Protein AF-A0A7Y3DZK0-F1 (afdb_monomer)

Foldseek 3Di:
DPPVVVVCVVCVPPPDDPDDPPVVVVVVVVVVVVVVVVLVVVCVDPDPSHVVNVCVVQPFDDQVRVVVVLVVVCVVVVDDPQWHWDDPDRRDIDIDHHDD

Nearest PDB structures (foldseek):
  7old-assembly1_LU  TM=5.738E-01  e=2.088E+00  Thermochaetoides thermophila DSM 1495
  6gz4-assembly1_AU  TM=5.114E-01  e=6.043E+00  Oryctolagus cuniculus

Structure (mmCIF, N/CA/C/O backbone):
data_AF-A0A7Y3DZK0-F1
#
_entry.id   AF-A0A7Y3DZK0-F1
#
loop_
_atom_site.group_PDB
_atom_site.id
_atom_site.type_symbol
_atom_site.label_atom_id
_atom_site.label_alt_id
_atom_site.label_comp_id
_atom_site.label_asym_id
_atom_site.label_entity_id
_atom_site.label_seq_id
_atom_site.pdbx_PDB_ins_code
_atom_site.Cartn_x
_atom_site.Cartn_y
_atom_site.Cartn_z
_atom_site.occupancy
_atom_site.B_iso_or_equiv
_atom_site.auth_seq_id
_atom_site.auth_comp_id
_atom_site.auth_asym_id
_atom_site.auth_atom_id
_atom_site.pdbx_PDB_model_num
ATOM 1 N N . GLU A 1 1 ? 29.448 0.261 5.069 1.00 52.53 1 GLU A N 1
ATOM 2 C CA . GLU A 1 1 ? 28.587 1.230 4.357 1.00 52.53 1 GLU A CA 1
ATOM 3 C C . GLU A 1 1 ? 27.110 1.041 4.719 1.00 52.53 1 GLU A C 1
ATOM 5 O O . GLU A 1 1 ? 26.427 0.205 4.128 1.00 52.53 1 GLU A O 1
ATOM 10 N N . ARG A 1 2 ? 26.605 1.751 5.741 1.00 69.12 2 ARG A N 1
ATOM 11 C CA . ARG A 1 2 ? 25.160 1.803 6.035 1.00 69.12 2 ARG A CA 1
ATOM 12 C C . ARG A 1 2 ? 24.517 2.748 5.018 1.00 69.12 2 ARG A C 1
ATOM 14 O O . ARG A 1 2 ? 25.113 3.746 4.636 1.00 69.12 2 ARG A O 1
ATOM 21 N N . ILE A 1 3 ? 23.280 2.468 4.603 1.00 74.44 3 ILE A N 1
ATOM 22 C CA . ILE A 1 3 ? 22.519 3.338 3.678 1.00 74.44 3 ILE A CA 1
ATOM 23 C C . ILE A 1 3 ? 22.465 4.795 4.175 1.00 74.44 3 ILE A C 1
ATOM 25 O O . ILE A 1 3 ? 22.458 5.715 3.364 1.00 74.44 3 ILE A O 1
ATOM 29 N N . LEU A 1 4 ? 22.468 4.990 5.496 1.00 70.62 4 LEU A N 1
ATOM 30 C CA . LEU A 1 4 ? 22.503 6.306 6.134 1.00 70.62 4 LEU A CA 1
ATOM 31 C C . LEU A 1 4 ? 23.817 7.052 5.865 1.00 70.62 4 LEU A C 1
ATOM 33 O O . LEU A 1 4 ? 23.763 8.212 5.489 1.00 70.62 4 LEU A O 1
ATOM 37 N N . ASP A 1 5 ? 24.964 6.372 5.919 1.00 78.12 5 ASP A N 1
ATOM 38 C CA . ASP A 1 5 ? 26.278 6.986 5.671 1.00 78.12 5 ASP A CA 1
ATOM 39 C C . ASP A 1 5 ? 26.386 7.496 4.220 1.00 78.12 5 ASP A C 1
ATOM 41 O O . ASP A 1 5 ? 26.924 8.568 3.952 1.00 78.12 5 ASP A O 1
ATOM 45 N N . VAL A 1 6 ? 25.812 6.749 3.268 1.00 74.12 6 VAL A N 1
ATOM 46 C CA . VAL A 1 6 ? 25.737 7.151 1.853 1.00 74.12 6 VAL A CA 1
ATOM 47 C C . VAL A 1 6 ? 24.801 8.345 1.665 1.00 74.12 6 VAL A C 1
ATOM 49 O O . VAL A 1 6 ? 25.076 9.209 0.835 1.00 74.12 6 VAL A O 1
ATOM 52 N N . LEU A 1 7 ? 23.695 8.402 2.410 1.00 66.75 7 LEU A N 1
ATOM 53 C CA . LEU A 1 7 ? 22.744 9.511 2.355 1.00 66.75 7 LEU A CA 1
ATOM 54 C C . LEU A 1 7 ? 23.338 10.782 2.962 1.00 66.75 7 LEU A C 1
ATOM 56 O O . LEU A 1 7 ? 23.241 11.820 2.321 1.00 66.75 7 LEU A O 1
ATOM 60 N N . ASP A 1 8 ? 24.010 10.693 4.107 1.00 73.31 8 ASP A N 1
ATOM 61 C CA . ASP A 1 8 ? 24.678 11.831 4.747 1.00 73.31 8 ASP A CA 1
ATOM 62 C C . ASP A 1 8 ? 25.833 12.358 3.881 1.00 73.31 8 ASP A C 1
ATOM 64 O O . ASP A 1 8 ? 25.982 13.566 3.705 1.00 73.31 8 ASP A O 1
ATOM 68 N N . ALA A 1 9 ? 26.596 11.464 3.239 1.00 75.56 9 ALA A N 1
ATOM 69 C CA . ALA A 1 9 ? 27.629 11.853 2.277 1.00 75.56 9 ALA A CA 1
ATOM 70 C C . ALA A 1 9 ? 27.049 12.477 0.992 1.00 75.56 9 ALA A C 1
ATOM 72 O O . ALA A 1 9 ? 27.672 13.349 0.386 1.00 75.56 9 ALA A O 1
ATOM 73 N N . SER A 1 10 ? 25.866 12.029 0.558 1.00 70.12 10 SER A N 1
ATOM 74 C CA . SER A 1 10 ? 25.197 12.541 -0.650 1.00 70.12 10 SER A CA 1
ATOM 75 C C . SER A 1 10 ? 24.399 13.824 -0.396 1.00 70.12 10 SER A C 1
ATOM 77 O O . SER A 1 10 ? 24.147 14.579 -1.336 1.00 70.12 10 SER A O 1
ATOM 79 N N . TYR A 1 11 ? 23.994 14.066 0.851 1.00 65.75 11 TYR A N 1
ATOM 80 C CA . TYR A 1 11 ? 23.153 15.181 1.283 1.00 65.75 11 TYR A CA 1
ATOM 81 C C . TYR A 1 11 ? 23.730 15.833 2.548 1.00 65.75 11 TYR A C 1
ATOM 83 O O . TYR A 1 11 ? 23.113 15.762 3.609 1.00 65.75 11 TYR A O 1
ATOM 91 N N . PRO A 1 12 ? 24.892 16.505 2.440 1.00 63.66 12 PRO A N 1
ATOM 92 C CA . PRO A 1 12 ? 25.574 17.112 3.588 1.00 63.66 12 PRO A CA 1
ATOM 93 C C . PRO A 1 12 ? 24.782 18.259 4.233 1.00 63.66 12 PRO A C 1
ATOM 95 O O . PRO A 1 12 ? 25.078 18.671 5.351 1.00 63.66 12 PRO A O 1
ATOM 98 N N . ASP A 1 13 ? 23.775 18.778 3.530 1.00 64.38 13 ASP A N 1
ATOM 99 C CA . ASP A 1 13 ? 22.990 19.938 3.925 1.00 64.38 13 ASP A CA 1
ATOM 100 C C . ASP A 1 13 ? 21.606 19.467 4.409 1.00 64.38 13 ASP A C 1
ATOM 102 O O . ASP A 1 13 ? 20.647 19.337 3.635 1.00 64.38 13 ASP A O 1
ATOM 106 N N . ALA A 1 14 ? 21.526 19.135 5.701 1.00 58.91 14 ALA A N 1
ATOM 107 C CA . ALA A 1 14 ? 20.354 18.575 6.372 1.00 58.91 14 ALA A CA 1
ATOM 108 C C . ALA A 1 14 ? 19.153 19.544 6.336 1.00 58.91 14 ALA A C 1
ATOM 110 O O . ALA A 1 14 ? 18.937 20.338 7.246 1.00 58.91 14 ALA A O 1
ATOM 111 N N . GLY A 1 15 ? 18.359 19.484 5.265 1.00 59.69 15 GLY A N 1
ATOM 112 C CA . GLY A 1 15 ? 17.143 20.294 5.117 1.00 59.69 15 GLY A CA 1
ATOM 113 C C . GLY A 1 15 ? 16.692 20.545 3.679 1.00 59.69 15 GLY A C 1
ATOM 114 O O . GLY A 1 15 ? 15.549 20.942 3.454 1.00 59.69 15 GLY A O 1
ATOM 115 N N . HIS A 1 16 ? 17.546 20.273 2.693 1.00 58.94 16 HIS A N 1
ATOM 116 C CA . HIS A 1 16 ? 17.315 20.641 1.298 1.00 58.94 16 HIS A CA 1
ATOM 117 C C . HIS A 1 16 ? 17.419 19.392 0.433 1.00 58.94 16 HIS A C 1
ATOM 119 O O . HIS A 1 16 ? 18.494 18.823 0.252 1.00 58.94 16 HIS A O 1
ATOM 125 N N . LEU A 1 17 ? 16.297 18.964 -0.145 1.00 60.38 17 LEU A N 1
ATOM 126 C CA . LEU A 1 17 ? 16.359 17.987 -1.224 1.00 60.38 17 LEU A CA 1
ATOM 127 C C . LEU A 1 17 ? 17.063 18.634 -2.428 1.00 60.38 17 LEU A C 1
ATOM 129 O O . LEU A 1 17 ? 16.805 19.805 -2.731 1.00 60.38 17 LEU A O 1
ATOM 133 N N . PRO A 1 18 ? 17.919 17.895 -3.152 1.00 65.50 18 PRO A N 1
ATOM 134 C CA . PRO A 1 18 ? 18.603 18.419 -4.323 1.00 65.50 18 PRO A CA 1
ATOM 135 C C . PRO A 1 18 ? 17.563 18.917 -5.329 1.00 65.50 18 PRO A C 1
ATOM 137 O O . PRO A 1 18 ? 16.644 18.192 -5.727 1.00 65.50 18 PRO A O 1
ATOM 140 N N . THR A 1 19 ? 17.700 20.169 -5.765 1.00 68.25 19 THR A N 1
ATOM 141 C CA . THR A 1 19 ? 16.787 20.725 -6.765 1.00 68.25 19 THR A CA 1
ATOM 142 C C . THR A 1 19 ? 17.063 20.051 -8.104 1.00 68.25 19 THR A C 1
ATOM 144 O O . THR A 1 19 ? 18.026 20.358 -8.801 1.00 68.25 19 THR A O 1
ATOM 147 N N . VAL A 1 20 ? 16.215 19.092 -8.477 1.00 71.19 20 VAL A N 1
ATOM 148 C CA . VAL A 1 20 ? 16.341 18.400 -9.762 1.00 71.19 20 VAL A CA 1
ATOM 149 C C . VAL A 1 20 ? 15.985 19.378 -10.892 1.00 71.19 20 VAL A C 1
ATOM 151 O O . VAL A 1 20 ? 14.899 19.966 -10.856 1.00 71.19 20 VAL A O 1
ATOM 154 N N . PRO A 1 21 ? 16.828 19.536 -11.932 1.00 77.94 21 PRO A N 1
ATOM 155 C CA . PRO A 1 21 ? 16.525 20.406 -13.063 1.00 77.94 21 PRO A CA 1
ATOM 156 C C . PRO A 1 21 ? 15.160 20.068 -13.687 1.00 77.94 21 PRO A C 1
ATOM 158 O O . PRO A 1 21 ? 14.849 18.882 -13.865 1.00 77.94 21 PRO A O 1
ATOM 161 N N . PRO A 1 22 ? 14.339 21.067 -14.066 1.00 77.19 22 PRO A N 1
ATOM 162 C CA . PRO A 1 22 ? 12.980 20.844 -14.568 1.00 77.19 22 PRO A CA 1
ATOM 163 C C . PRO A 1 22 ? 12.940 19.906 -15.782 1.00 77.19 22 PRO A C 1
ATOM 165 O O . PRO A 1 22 ? 12.085 19.026 -15.848 1.00 77.19 22 PRO A O 1
ATOM 168 N N . PHE A 1 23 ? 13.925 19.994 -16.678 1.00 82.06 23 PHE A N 1
ATOM 169 C CA . PHE A 1 23 ? 14.044 19.093 -17.827 1.00 82.06 23 PHE A CA 1
ATOM 170 C C . PHE A 1 23 ? 14.279 17.625 -17.433 1.00 82.06 23 PHE A C 1
ATOM 172 O O . PHE A 1 23 ? 13.671 16.719 -18.007 1.00 82.06 23 PHE A O 1
ATOM 179 N N . ARG A 1 24 ? 15.119 17.366 -16.419 1.00 77.31 24 ARG A N 1
ATOM 180 C CA . ARG A 1 24 ? 15.343 16.002 -15.907 1.00 77.31 24 ARG A CA 1
ATOM 181 C C . ARG A 1 24 ? 14.071 15.440 -15.270 1.00 77.31 24 ARG A C 1
ATOM 183 O O . ARG A 1 24 ? 13.737 14.286 -15.527 1.00 77.31 24 ARG A O 1
ATOM 190 N N . ARG A 1 25 ? 13.324 16.260 -14.518 1.00 77.88 25 ARG A N 1
ATOM 191 C CA . ARG A 1 25 ? 12.013 15.876 -13.956 1.00 77.88 25 ARG A CA 1
ATOM 192 C C . ARG A 1 25 ? 10.990 15.556 -15.041 1.00 77.88 25 ARG A C 1
ATOM 194 O O . ARG A 1 25 ? 10.296 14.545 -14.940 1.00 77.88 25 ARG A O 1
ATOM 201 N N . TRP A 1 26 ? 10.921 16.375 -16.088 1.00 81.62 26 TRP A N 1
ATOM 202 C CA . TRP A 1 26 ? 10.010 16.152 -17.208 1.00 81.62 26 TRP A CA 1
ATOM 203 C C . TRP A 1 26 ? 10.323 14.842 -17.942 1.00 81.62 26 TRP A C 1
ATOM 205 O O . TRP A 1 26 ? 9.432 14.009 -18.108 1.00 81.62 26 TRP A O 1
ATOM 215 N N . ARG A 1 27 ? 11.596 14.592 -18.282 1.00 85.69 27 ARG A N 1
ATOM 216 C CA . ARG A 1 27 ? 12.020 13.327 -18.909 1.00 85.69 27 ARG A CA 1
ATOM 217 C C . ARG A 1 27 ? 11.715 12.114 -18.035 1.00 85.69 27 ARG A C 1
ATOM 219 O O . ARG A 1 27 ? 11.188 11.126 -18.539 1.00 85.69 27 ARG A O 1
ATOM 226 N N . ALA A 1 28 ? 12.017 12.187 -16.739 1.00 82.88 28 ALA A N 1
ATOM 227 C CA . ALA A 1 28 ? 11.715 11.110 -15.798 1.00 82.88 28 ALA A CA 1
ATOM 228 C C . ALA A 1 28 ? 10.206 10.824 -15.734 1.00 82.88 28 ALA A C 1
ATOM 230 O O . ALA A 1 28 ? 9.789 9.670 -15.806 1.00 82.88 28 ALA A O 1
ATOM 231 N N . SER A 1 29 ? 9.386 11.876 -15.683 1.00 81.38 29 SER A N 1
ATOM 232 C CA . SER A 1 29 ? 7.923 11.762 -15.674 1.00 81.38 29 SER A CA 1
ATOM 233 C C . SER A 1 29 ? 7.390 11.146 -16.969 1.00 81.38 29 SER A C 1
ATOM 235 O O . SER A 1 29 ? 6.497 10.302 -16.934 1.00 81.38 29 SER A O 1
ATOM 237 N N . TRP A 1 30 ? 7.950 11.521 -18.121 1.00 87.94 30 TRP A N 1
ATOM 238 C CA . TRP A 1 30 ? 7.565 10.952 -19.412 1.00 87.94 30 TRP A CA 1
ATOM 239 C C . TRP A 1 30 ? 7.914 9.460 -19.509 1.00 87.94 30 TRP A C 1
ATOM 241 O O . TRP A 1 30 ? 7.047 8.646 -19.829 1.00 87.94 30 TRP A O 1
ATOM 251 N N . LEU A 1 31 ? 9.139 9.078 -19.132 1.00 90.19 31 LEU A N 1
ATOM 252 C CA . LEU A 1 31 ? 9.558 7.673 -19.080 1.00 90.19 31 LEU A CA 1
ATOM 253 C C . LEU A 1 31 ? 8.695 6.854 -18.112 1.00 90.19 31 LEU A C 1
ATOM 255 O O . LEU A 1 31 ? 8.328 5.720 -18.422 1.00 90.19 31 LEU A O 1
ATOM 259 N N . ALA A 1 32 ? 8.319 7.431 -16.968 1.00 85.50 32 ALA A N 1
ATOM 260 C CA . ALA A 1 32 ? 7.424 6.786 -16.013 1.00 85.50 32 ALA A CA 1
ATOM 261 C C . ALA A 1 32 ? 6.041 6.501 -16.623 1.00 85.50 32 ALA A C 1
ATOM 263 O O . ALA A 1 32 ? 5.502 5.412 -16.423 1.00 85.50 32 ALA A O 1
ATOM 264 N N . ARG A 1 33 ? 5.492 7.427 -17.421 1.00 86.12 33 ARG A N 1
ATOM 265 C CA . ARG A 1 33 ? 4.214 7.229 -18.131 1.00 86.12 33 ARG A CA 1
ATOM 266 C C . ARG A 1 33 ? 4.305 6.127 -19.184 1.00 86.12 33 ARG A C 1
ATOM 268 O O . ARG A 1 33 ? 3.412 5.287 -19.246 1.00 86.12 33 ARG A O 1
ATOM 275 N N . VAL A 1 34 ? 5.389 6.089 -19.964 1.00 89.62 34 VAL A N 1
ATOM 276 C CA . VAL A 1 34 ? 5.629 5.020 -20.954 1.00 89.62 34 VAL A CA 1
ATOM 277 C C . VAL A 1 34 ? 5.721 3.660 -20.262 1.00 89.62 34 VAL A C 1
ATOM 279 O O . VAL A 1 34 ? 5.030 2.719 -20.650 1.00 89.62 34 VAL A O 1
ATOM 282 N N . LYS A 1 35 ? 6.514 3.567 -19.187 1.00 88.75 35 LYS A N 1
ATOM 283 C CA . LYS A 1 35 ? 6.635 2.345 -18.384 1.00 88.75 35 LYS A CA 1
ATOM 284 C C . LYS A 1 35 ? 5.280 1.904 -17.827 1.00 88.75 35 LYS A C 1
ATOM 286 O O . LYS A 1 35 ? 4.956 0.725 -17.914 1.00 88.75 35 LYS A O 1
ATOM 291 N N . ALA A 1 36 ? 4.479 2.828 -17.296 1.00 85.00 36 ALA A N 1
ATOM 292 C CA . ALA A 1 36 ? 3.150 2.520 -16.774 1.00 85.00 36 ALA A CA 1
ATOM 293 C C . ALA A 1 36 ? 2.210 1.967 -17.860 1.00 85.00 36 ALA A C 1
ATOM 295 O O . ALA A 1 36 ? 1.530 0.969 -17.626 1.00 85.00 36 ALA A O 1
ATOM 296 N N . GLY A 1 37 ? 2.220 2.560 -19.059 1.00 85.38 37 GLY A N 1
ATOM 297 C CA . GLY A 1 37 ? 1.437 2.072 -20.197 1.00 85.38 37 GLY A CA 1
ATOM 298 C C . GLY A 1 37 ? 1.855 0.670 -20.649 1.00 85.38 37 GLY A C 1
ATOM 299 O O . GLY A 1 37 ? 1.002 -0.193 -20.855 1.00 85.38 37 GLY A O 1
ATOM 300 N N . LEU A 1 38 ? 3.164 0.407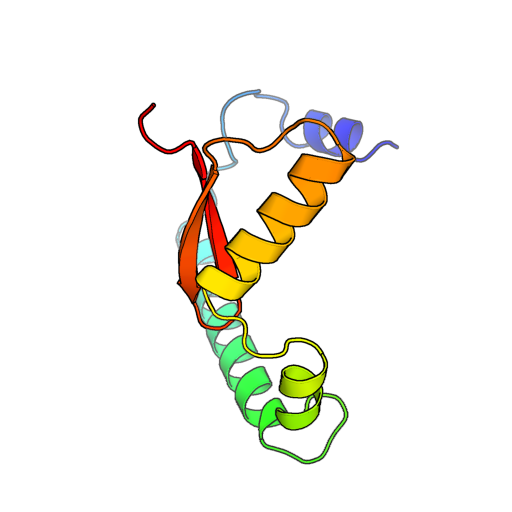 -20.728 1.00 85.94 38 LEU A N 1
ATOM 301 C CA . LEU A 1 38 ? 3.686 -0.930 -21.027 1.00 85.94 38 LEU A CA 1
ATOM 302 C C . LEU A 1 38 ? 3.263 -1.947 -19.965 1.00 85.94 38 LEU A C 1
ATOM 304 O O . LEU A 1 38 ? 2.798 -3.028 -20.315 1.00 85.94 38 LEU A O 1
ATOM 308 N N . THR A 1 39 ? 3.357 -1.599 -18.680 1.00 81.75 39 THR A N 1
ATOM 309 C CA . THR A 1 39 ? 2.889 -2.464 -17.589 1.00 81.75 39 THR A CA 1
ATOM 310 C C . THR A 1 39 ? 1.408 -2.798 -17.741 1.00 81.75 39 THR A C 1
ATOM 312 O O . THR A 1 39 ? 1.058 -3.971 -17.685 1.00 81.75 39 THR A O 1
ATOM 315 N N . GLN A 1 40 ? 0.544 -1.815 -18.016 1.00 81.06 40 GLN A N 1
ATOM 316 C CA . GLN A 1 40 ? -0.885 -2.068 -18.245 1.00 81.06 40 GLN A CA 1
ATOM 317 C C . GLN A 1 40 ? -1.132 -2.999 -19.439 1.00 81.06 40 GLN A C 1
ATOM 319 O O . GLN A 1 40 ? -1.992 -3.878 -19.371 1.00 81.06 40 GLN A O 1
ATOM 324 N N . LEU A 1 41 ? -0.368 -2.847 -20.525 1.00 81.19 41 LEU A N 1
ATOM 325 C CA . LEU A 1 41 ? -0.452 -3.747 -21.673 1.00 81.19 41 LEU A CA 1
ATOM 326 C C . LEU A 1 41 ? -0.019 -5.174 -21.305 1.00 81.19 41 LEU A C 1
ATOM 328 O O . LEU A 1 41 ? -0.700 -6.131 -21.673 1.00 81.19 41 LEU A O 1
ATOM 332 N N . TYR A 1 42 ? 1.075 -5.326 -20.552 1.00 78.69 42 TYR A N 1
ATOM 333 C CA . TYR A 1 42 ? 1.541 -6.628 -20.071 1.00 78.69 42 TYR A CA 1
ATOM 334 C C . TYR A 1 42 ? 0.551 -7.283 -19.104 1.00 78.69 42 TYR A C 1
ATOM 336 O O . TYR A 1 42 ? 0.384 -8.498 -19.157 1.00 78.69 42 TYR A O 1
ATOM 344 N N . MET A 1 43 ? -0.163 -6.503 -18.287 1.00 80.31 43 MET A N 1
ATOM 345 C CA . MET A 1 43 ? -1.204 -7.021 -17.393 1.00 80.31 43 MET A CA 1
ATOM 346 C C . MET A 1 43 ? -2.421 -7.584 -18.136 1.00 80.31 43 MET A C 1
ATOM 348 O O . MET A 1 43 ? -3.107 -8.460 -17.611 1.00 80.31 43 MET A O 1
ATOM 352 N N . ARG A 1 44 ? -2.680 -7.131 -19.369 1.00 79.38 44 ARG A N 1
ATOM 353 C CA . ARG A 1 44 ? -3.778 -7.631 -20.216 1.00 79.38 44 ARG A CA 1
ATOM 354 C C . ARG A 1 44 ? -3.416 -8.873 -21.030 1.00 79.38 44 ARG A C 1
ATOM 356 O O . ARG A 1 44 ? -4.311 -9.512 -21.576 1.00 79.38 44 ARG A O 1
ATOM 363 N N . ARG A 1 45 ? -2.129 -9.213 -21.144 1.00 78.38 45 ARG A N 1
ATOM 364 C CA . ARG A 1 45 ? -1.660 -10.391 -21.886 1.00 78.38 45 ARG A CA 1
ATOM 365 C C . ARG A 1 45 ? -1.475 -11.591 -20.947 1.00 78.38 45 ARG A C 1
ATOM 367 O O . ARG A 1 45 ? -1.140 -11.407 -19.776 1.00 78.38 45 ARG A O 1
ATOM 374 N N . PRO A 1 46 ? -1.662 -12.828 -21.436 1.00 72.12 46 PRO A N 1
ATOM 375 C CA . PRO A 1 46 ? -1.310 -14.015 -20.668 1.00 72.12 46 PRO A CA 1
ATOM 376 C C . PRO A 1 46 ? 0.201 -14.018 -20.383 1.00 72.12 46 PRO A C 1
ATOM 378 O O . PRO A 1 46 ? 1.018 -13.911 -21.294 1.00 72.12 46 PRO A O 1
ATOM 381 N N . GLY A 1 47 ? 0.566 -14.089 -19.103 1.00 72.44 47 GLY A N 1
ATOM 382 C CA . GLY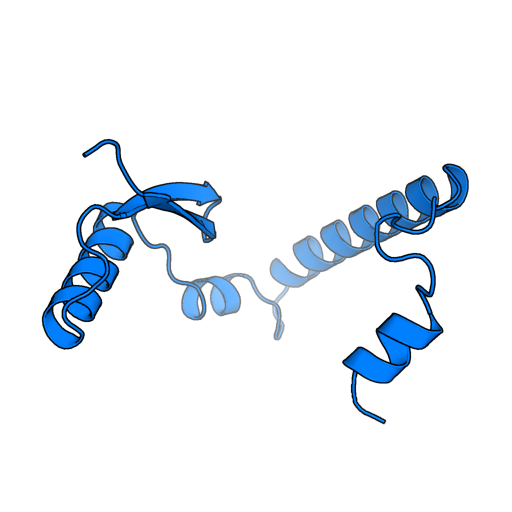 A 1 47 ? 1.949 -14.005 -18.635 1.00 72.44 47 GLY A CA 1
ATOM 383 C C . GLY A 1 47 ? 2.036 -13.805 -17.116 1.00 72.44 47 GLY A C 1
ATOM 384 O O . GLY A 1 47 ? 1.001 -13.702 -16.450 1.00 72.44 47 GLY A O 1
ATOM 385 N N . PRO A 1 48 ? 3.251 -13.735 -16.546 1.00 69.50 48 PRO A N 1
ATOM 386 C CA . PRO A 1 48 ? 3.455 -13.627 -15.097 1.00 69.50 48 PRO A CA 1
ATOM 387 C C . PRO A 1 48 ? 2.893 -12.329 -14.492 1.00 69.50 48 PRO A C 1
ATOM 389 O O . PRO A 1 48 ? 2.493 -12.321 -13.335 1.00 69.50 48 PRO A O 1
ATOM 392 N N . ASN A 1 49 ? 2.790 -11.2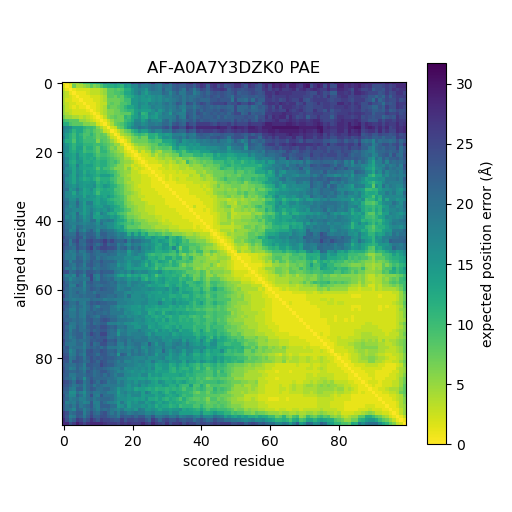58 -15.287 1.00 68.19 49 ASN A N 1
ATOM 393 C CA . ASN A 1 49 ? 2.228 -9.967 -14.871 1.00 68.19 49 ASN A CA 1
ATOM 394 C C . ASN A 1 49 ? 0.716 -9.834 -15.107 1.00 68.19 49 ASN A C 1
ATOM 396 O O . ASN A 1 49 ? 0.189 -8.735 -14.995 1.00 68.19 49 ASN A O 1
ATOM 400 N N . ARG A 1 50 ? -0.003 -10.906 -15.460 1.00 78.56 50 ARG A N 1
ATOM 401 C CA . ARG A 1 50 ? -1.442 -10.831 -15.772 1.00 78.56 50 ARG A CA 1
ATOM 402 C C . ARG A 1 50 ? -2.268 -10.224 -14.628 1.00 78.56 50 ARG A C 1
ATOM 404 O O . ARG A 1 50 ? -2.018 -10.515 -13.458 1.00 78.56 50 ARG A O 1
ATOM 411 N N . GLN A 1 51 ? -3.318 -9.476 -14.966 1.00 75.94 51 GLN A N 1
ATOM 412 C CA . GLN A 1 51 ? -4.214 -8.823 -14.002 1.00 75.94 51 GLN A CA 1
ATOM 413 C C . GLN A 1 51 ? -4.769 -9.806 -12.961 1.00 75.94 51 GLN A C 1
ATOM 415 O O . GLN A 1 51 ? -4.675 -9.550 -11.769 1.00 75.94 51 GLN A O 1
ATOM 420 N N . ALA A 1 52 ? -5.217 -10.989 -13.391 1.00 73.88 52 ALA A N 1
ATOM 421 C CA . ALA A 1 52 ? -5.750 -12.012 -12.488 1.00 73.88 52 ALA A CA 1
ATOM 422 C C . ALA A 1 52 ? -4.753 -12.455 -11.395 1.00 73.88 52 ALA A C 1
ATOM 424 O O . ALA A 1 52 ? -5.151 -12.816 -10.291 1.00 73.88 52 ALA A O 1
ATOM 425 N N . TYR A 1 53 ? -3.447 -12.430 -11.687 1.00 79.06 53 TYR A N 1
ATOM 426 C CA . TYR A 1 53 ? -2.417 -12.730 -10.691 1.00 79.06 53 TYR A CA 1
ATOM 427 C C . TYR A 1 53 ? -2.269 -11.587 -9.677 1.00 79.06 53 TYR A C 1
ATOM 429 O O . TYR A 1 53 ? -2.118 -11.838 -8.480 1.00 79.06 53 TYR A O 1
ATOM 437 N N . HIS A 1 54 ? -2.364 -10.339 -10.141 1.00 76.19 54 HIS A N 1
ATOM 438 C CA . HIS A 1 54 ? -2.385 -9.167 -9.269 1.00 76.19 54 HIS A CA 1
ATOM 439 C C . HIS A 1 54 ? -3.623 -9.145 -8.368 1.00 76.19 54 HIS A C 1
ATOM 441 O O . HIS A 1 54 ? -3.465 -8.951 -7.166 1.00 76.19 54 HIS A O 1
ATOM 447 N N . ASP A 1 55 ? -4.810 -9.430 -8.904 1.00 78.94 55 ASP A N 1
ATOM 448 C CA . ASP A 1 55 ? -6.069 -9.436 -8.146 1.00 78.94 55 ASP A CA 1
ATOM 449 C C . ASP A 1 55 ? -6.079 -10.516 -7.053 1.00 78.94 55 ASP A C 1
ATOM 451 O O . ASP A 1 55 ? -6.590 -10.300 -5.956 1.00 78.94 55 ASP A O 1
A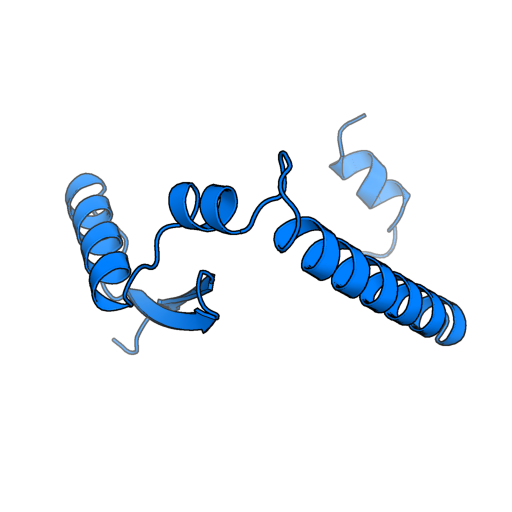TOM 455 N N . HIS A 1 56 ? -5.464 -11.674 -7.320 1.00 81.81 56 HIS A N 1
ATOM 456 C CA . HIS A 1 56 ? -5.276 -12.720 -6.315 1.00 81.81 56 HIS A CA 1
ATOM 457 C C . HIS A 1 56 ? -4.320 -12.284 -5.192 1.00 81.81 56 HIS A C 1
ATOM 459 O O . HIS A 1 5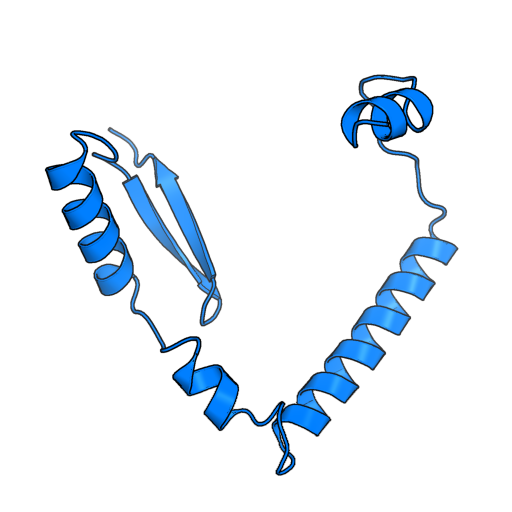6 ? -4.567 -12.559 -4.019 1.00 81.81 56 HIS A O 1
ATOM 465 N N . ARG A 1 57 ? -3.214 -11.607 -5.534 1.00 81.94 57 ARG A N 1
ATOM 466 C CA . ARG A 1 57 ? -2.201 -11.174 -4.556 1.00 81.94 57 ARG A CA 1
ATOM 467 C C . ARG A 1 57 ? -2.654 -9.970 -3.732 1.00 81.94 57 ARG A C 1
ATOM 469 O O . ARG A 1 57 ? -2.305 -9.864 -2.558 1.00 81.94 57 ARG A O 1
ATOM 476 N N . PHE A 1 58 ? -3.409 -9.073 -4.349 1.00 82.62 58 PHE A N 1
ATOM 477 C CA . PHE A 1 58 ? -3.937 -7.861 -3.742 1.00 82.62 58 PHE A CA 1
ATOM 478 C C . PHE A 1 58 ? -5.459 -7.889 -3.861 1.00 82.62 58 PHE A C 1
ATOM 480 O O . PHE A 1 58 ? -6.028 -7.165 -4.675 1.00 82.62 58 PHE A O 1
ATOM 487 N N . PRO A 1 59 ? -6.140 -8.735 -3.070 1.00 81.19 59 PRO A N 1
ATOM 488 C CA . PRO A 1 59 ? -7.587 -8.793 -3.116 1.00 81.19 59 PRO A CA 1
ATOM 489 C C . PRO A 1 59 ? -8.164 -7.424 -2.766 1.00 81.19 59 PRO A C 1
ATOM 491 O O . PRO A 1 59 ? -7.616 -6.682 -1.944 1.00 81.19 59 PRO A O 1
ATOM 494 N N . ARG A 1 60 ? -9.295 -7.089 -3.386 1.00 85.25 60 ARG A N 1
ATOM 495 C CA . ARG A 1 60 ? -10.032 -5.873 -3.048 1.00 85.25 60 ARG A CA 1
ATOM 496 C C . ARG A 1 60 ? -10.438 -5.928 -1.581 1.00 85.25 60 ARG A C 1
ATOM 498 O O . ARG A 1 60 ? -11.073 -6.881 -1.131 1.00 85.25 60 ARG A O 1
ATOM 505 N N . LEU A 1 61 ? -10.058 -4.895 -0.841 1.00 89.19 61 LEU A N 1
ATOM 506 C CA . LEU A 1 61 ? -10.450 -4.706 0.547 1.00 89.19 61 LEU A CA 1
ATOM 507 C C . LEU A 1 61 ? -11.377 -3.501 0.617 1.00 89.19 61 LEU A C 1
ATOM 509 O O . LEU A 1 61 ? -11.147 -2.492 -0.042 1.00 89.19 61 LEU A O 1
ATOM 513 N N . SER A 1 62 ? -12.430 -3.606 1.416 1.00 92.50 62 SER A N 1
ATOM 514 C CA . SER A 1 62 ? -13.214 -2.437 1.795 1.00 92.50 62 SER A CA 1
ATOM 515 C C . SER A 1 62 ? -12.524 -1.703 2.943 1.00 92.50 62 SER A C 1
ATOM 517 O O . SER A 1 62 ? -11.778 -2.312 3.713 1.00 92.50 62 SER A O 1
ATOM 519 N N . VAL A 1 63 ? -12.831 -0.414 3.100 1.00 93.50 63 VAL A N 1
ATOM 520 C CA . VAL A 1 63 ? -12.402 0.392 4.258 1.00 93.50 63 VAL A CA 1
ATOM 521 C C . VAL A 1 63 ? -12.741 -0.324 5.569 1.00 93.50 63 VAL A C 1
ATOM 523 O O . VAL A 1 63 ? -11.841 -0.618 6.348 1.00 93.50 63 VAL A O 1
ATOM 526 N N . ALA A 1 64 ? -13.991 -0.769 5.729 1.00 93.69 64 ALA A N 1
ATOM 527 C CA . ALA A 1 64 ? -1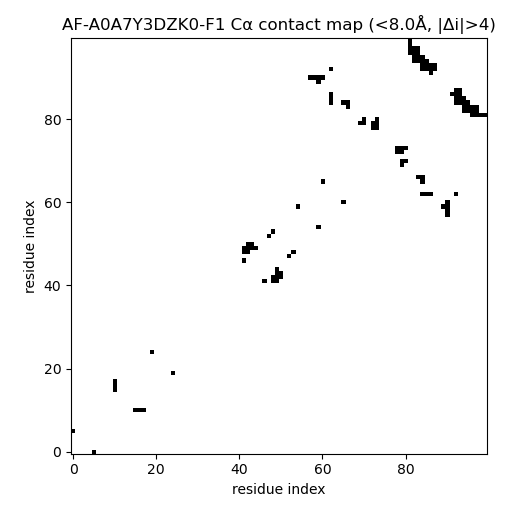4.435 -1.541 6.893 1.00 93.69 64 ALA A CA 1
ATOM 528 C C . ALA A 1 64 ? -13.655 -2.855 7.102 1.00 93.69 64 ALA A C 1
ATOM 530 O O . ALA A 1 64 ? -13.497 -3.341 8.224 1.00 93.69 64 ALA A O 1
ATOM 531 N N . GLY A 1 65 ? -13.174 -3.476 6.021 1.00 94.12 65 GLY A N 1
ATOM 532 C CA . GLY A 1 65 ? -12.316 -4.655 6.092 1.00 94.12 65 GLY A CA 1
ATOM 533 C C . GLY A 1 65 ? -10.928 -4.331 6.644 1.00 94.12 65 GLY A C 1
ATOM 534 O O . GLY A 1 65 ? -10.391 -5.103 7.439 1.00 94.12 65 GLY A O 1
ATOM 535 N N . VAL A 1 66 ? -10.362 -3.190 6.250 1.00 94.12 66 VAL A N 1
ATOM 536 C CA . VAL A 1 66 ? -9.082 -2.688 6.767 1.00 94.12 66 VAL A CA 1
ATOM 537 C C . VAL A 1 66 ? -9.227 -2.256 8.226 1.00 94.12 66 VAL A C 1
ATOM 539 O O . VAL A 1 66 ? -8.442 -2.706 9.057 1.00 94.12 66 VAL A O 1
ATOM 542 N N . GLU A 1 67 ? -10.269 -1.498 8.570 1.00 94.62 67 GLU A N 1
ATOM 543 C CA . GLU A 1 67 ? -10.572 -1.082 9.950 1.00 94.62 67 GLU A CA 1
ATOM 544 C C . GLU A 1 67 ? -10.685 -2.284 10.888 1.00 94.62 67 GLU A C 1
ATOM 546 O O . GLU A 1 67 ? -10.048 -2.329 11.935 1.00 94.62 67 GLU A O 1
ATOM 551 N N . ARG A 1 68 ? -11.407 -3.331 10.476 1.00 93.94 68 ARG A N 1
ATOM 552 C CA . ARG A 1 68 ? -11.544 -4.562 11.268 1.00 93.94 68 ARG A CA 1
ATOM 553 C C . ARG A 1 68 ? -10.212 -5.272 11.505 1.00 93.94 68 ARG A C 1
ATOM 555 O O . ARG A 1 68 ? -10.018 -5.888 12.552 1.00 93.94 68 ARG A O 1
ATOM 562 N N . ARG A 1 69 ? -9.296 -5.225 10.534 1.00 94.06 69 ARG A N 1
ATOM 563 C CA . ARG A 1 69 ? -7.946 -5.793 10.683 1.00 94.06 69 ARG A CA 1
ATOM 564 C C . ARG A 1 69 ? -7.106 -4.962 11.645 1.00 94.06 69 ARG A C 1
ATOM 566 O O . ARG A 1 69 ? -6.433 -5.551 12.486 1.00 94.06 69 ARG A O 1
ATOM 573 N N . ILE A 1 70 ? -7.184 -3.634 11.550 1.00 93.88 70 ILE A N 1
ATOM 574 C CA . ILE A 1 70 ? -6.522 -2.713 12.483 1.00 93.88 70 ILE A CA 1
ATOM 575 C C . ILE A 1 70 ? -7.049 -2.939 13.899 1.00 93.88 70 ILE A C 1
ATOM 577 O O . ILE A 1 70 ? -6.244 -3.161 14.792 1.00 93.88 70 ILE A O 1
ATOM 581 N N . ALA A 1 71 ? -8.367 -3.008 14.092 1.00 92.50 71 ALA A N 1
ATOM 582 C CA . ALA A 1 71 ? -8.980 -3.276 15.392 1.00 92.50 71 ALA A CA 1
ATOM 583 C C . ALA A 1 71 ? -8.537 -4.627 15.978 1.00 92.50 71 ALA A C 1
ATOM 585 O O . ALA A 1 71 ? -8.198 -4.720 17.153 1.00 92.50 71 ALA A O 1
ATOM 586 N N . ARG A 1 72 ? -8.461 -5.684 15.154 1.00 94.50 72 ARG A N 1
ATOM 587 C CA . ARG A 1 72 ? -7.956 -6.998 15.593 1.00 94.50 72 ARG A CA 1
ATOM 588 C C . ARG A 1 72 ? -6.493 -6.933 16.047 1.00 94.50 72 ARG A C 1
ATOM 590 O O . ARG A 1 72 ? -6.141 -7.510 17.075 1.00 94.50 72 ARG A O 1
ATOM 597 N N . LEU A 1 73 ? -5.643 -6.257 15.274 1.00 94.62 73 LEU A N 1
ATOM 598 C CA . LEU A 1 73 ? -4.243 -6.027 15.639 1.00 94.62 73 LEU A CA 1
ATOM 599 C C . LEU A 1 73 ? -4.147 -5.189 16.915 1.00 94.62 73 LEU A C 1
ATOM 601 O O . LEU A 1 73 ? -3.351 -5.510 17.792 1.00 94.62 73 LEU A O 1
ATOM 605 N N . GLY A 1 74 ? -4.986 -4.164 17.036 1.00 93.38 74 GLY A N 1
ATOM 606 C CA . GLY A 1 74 ? -5.037 -3.284 18.190 1.00 93.38 74 GLY A CA 1
ATOM 607 C C . GLY A 1 74 ? -5.423 -4.010 19.470 1.00 93.38 74 GLY A C 1
ATOM 608 O O . GLY A 1 74 ? -4.701 -3.906 20.453 1.00 93.38 74 GLY A O 1
ATOM 609 N N . ALA A 1 75 ? -6.442 -4.870 19.423 1.00 92.56 75 ALA A N 1
ATOM 610 C CA . ALA A 1 75 ? -6.831 -5.717 20.551 1.00 92.56 75 ALA A CA 1
ATOM 611 C C . ALA A 1 75 ? -5.706 -6.663 21.010 1.00 92.56 75 ALA A C 1
ATOM 613 O O . ALA A 1 75 ? -5.587 -6.958 22.194 1.00 92.56 75 ALA A O 1
ATOM 614 N N . THR A 1 76 ? -4.861 -7.126 20.083 1.00 94.38 76 THR A N 1
ATOM 615 C CA . THR A 1 76 ? -3.725 -8.009 20.406 1.00 94.38 76 THR A CA 1
ATOM 616 C C . THR A 1 76 ? -2.546 -7.236 21.006 1.00 94.38 76 THR A C 1
A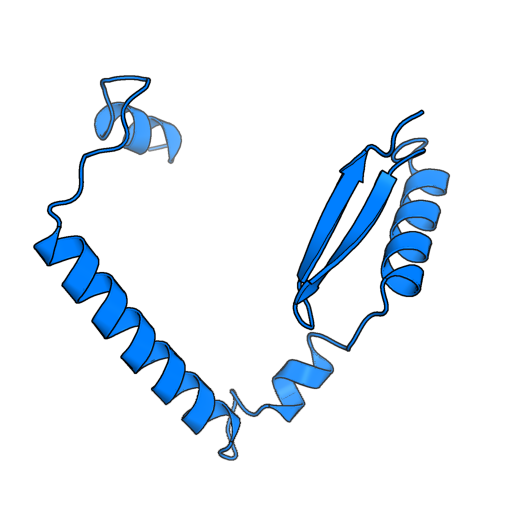TOM 618 O O . THR A 1 76 ? -1.780 -7.779 21.794 1.00 94.38 76 THR A O 1
ATOM 621 N N . LEU A 1 77 ? -2.368 -5.978 20.600 1.00 94.19 77 LEU A N 1
ATOM 622 C CA . LEU A 1 77 ? -1.165 -5.189 20.871 1.00 94.19 77 LEU A CA 1
ATOM 623 C C . LEU A 1 77 ? -1.399 -4.035 21.861 1.00 94.19 77 LEU A C 1
ATOM 625 O O . LEU A 1 77 ? -0.439 -3.353 22.204 1.00 94.19 77 LEU A O 1
ATOM 629 N N . GLY A 1 78 ? -2.645 -3.787 22.274 1.00 91.75 78 GLY A N 1
ATOM 630 C CA . GLY A 1 78 ? -3.032 -2.673 23.145 1.00 91.75 78 GLY A CA 1
ATOM 631 C C . GLY A 1 78 ? -2.752 -1.293 22.540 1.00 91.75 78 GLY A C 1
ATOM 632 O O . GLY A 1 78 ? -2.317 -0.390 23.248 1.00 91.75 78 GLY A O 1
ATOM 633 N N . ARG A 1 79 ? -2.902 -1.138 21.219 1.00 89.75 79 ARG A N 1
ATOM 634 C CA . ARG A 1 79 ? -2.587 0.103 20.483 1.00 89.75 79 ARG A CA 1
ATOM 635 C C . ARG A 1 79 ? -3.513 0.289 19.283 1.00 89.75 79 ARG A C 1
ATOM 637 O O . ARG A 1 79 ? -4.274 -0.609 18.961 1.00 89.75 79 ARG A O 1
ATOM 644 N N . PHE A 1 80 ? -3.377 1.407 18.571 1.00 90.75 80 PHE A N 1
ATOM 645 C CA . PHE A 1 80 ? -4.151 1.737 17.359 1.00 90.75 80 PHE A CA 1
ATOM 646 C C . PHE A 1 80 ? -5.624 2.110 17.587 1.00 90.75 80 PHE A C 1
ATOM 648 O O . PHE A 1 80 ? -6.387 2.181 16.622 1.00 90.75 80 PHE A O 1
ATOM 655 N N . ASP A 1 81 ? -6.010 2.409 18.827 1.00 87.62 81 ASP A N 1
ATOM 656 C CA . ASP A 1 81 ? -7.311 3.011 19.111 1.00 87.62 81 ASP A CA 1
ATOM 657 C C . ASP A 1 81 ? -7.412 4.412 18.497 1.00 87.62 81 ASP A C 1
ATOM 659 O O . ASP A 1 81 ? -6.435 5.160 18.429 1.00 87.62 81 ASP A O 1
ATOM 663 N N . GLY A 1 82 ? -8.603 4.750 18.003 1.00 88.69 82 GLY A N 1
ATOM 664 C CA . GLY A 1 82 ? -8.869 6.044 17.371 1.00 88.69 82 GLY A CA 1
ATOM 665 C C . GLY A 1 82 ? -8.265 6.223 15.972 1.00 88.69 82 GLY A C 1
ATOM 666 O O . GLY A 1 82 ? -8.342 7.321 15.422 1.00 88.69 82 GLY A O 1
ATOM 667 N N . LEU A 1 83 ? -7.682 5.182 15.362 1.00 93.31 83 LEU A N 1
ATOM 668 C CA . LEU A 1 83 ? -7.276 5.242 13.956 1.00 93.31 83 LEU A CA 1
ATOM 669 C C . LEU A 1 83 ? -8.484 5.127 13.022 1.00 93.31 83 LEU A C 1
ATOM 671 O O . LEU A 1 83 ? -9.350 4.271 13.189 1.00 93.31 83 LEU A O 1
ATOM 675 N N . GLN A 1 84 ? -8.489 5.964 11.993 1.00 92.56 84 GLN A N 1
ATOM 676 C CA . GLN A 1 84 ? -9.453 5.961 10.902 1.00 92.56 84 GLN A CA 1
ATOM 677 C C . GLN A 1 84 ? -8.770 5.557 9.598 1.00 92.56 84 GLN A C 1
ATOM 679 O O . GLN A 1 84 ? -7.562 5.741 9.416 1.00 92.56 84 GLN A O 1
ATOM 684 N N . VAL A 1 85 ? -9.558 4.999 8.679 1.00 94.88 85 VAL A N 1
ATOM 685 C CA . VAL A 1 85 ? -9.076 4.538 7.378 1.00 94.88 85 VAL A CA 1
ATOM 686 C C . VAL A 1 85 ? -9.847 5.237 6.269 1.00 94.88 85 VAL A C 1
ATOM 688 O O . VAL A 1 85 ? -11.074 5.254 6.256 1.00 94.88 85 VAL A O 1
ATOM 691 N N . LYS A 1 86 ? -9.129 5.761 5.277 1.00 94.88 86 LYS A N 1
ATOM 692 C CA . LYS A 1 86 ? -9.719 6.290 4.044 1.00 94.88 86 LYS A CA 1
ATOM 693 C C . LYS A 1 86 ? -9.129 5.579 2.839 1.00 94.88 86 LYS A C 1
ATOM 695 O O . LYS A 1 86 ? -7.921 5.383 2.745 1.00 94.88 86 LYS A O 1
ATOM 700 N N . GLN A 1 87 ? -9.977 5.212 1.884 1.00 95.31 87 GLN A N 1
ATOM 701 C CA . GLN A 1 87 ? -9.500 4.657 0.624 1.00 95.31 87 GLN A CA 1
ATOM 702 C C . GLN A 1 87 ? -8.933 5.771 -0.263 1.00 95.31 87 GLN A C 1
ATOM 704 O O . GLN A 1 87 ? -9.628 6.737 -0.578 1.00 95.31 87 GLN A O 1
ATOM 709 N N . ARG A 1 88 ? -7.672 5.620 -0.677 1.00 93.75 88 ARG A N 1
ATOM 710 C CA . ARG A 1 88 ? -6.989 6.533 -1.602 1.00 93.75 88 ARG A CA 1
ATOM 711 C C . ARG A 1 88 ? -7.032 6.020 -3.037 1.00 93.75 88 ARG A C 1
ATOM 713 O O . ARG A 1 88 ? -7.195 6.799 -3.972 1.00 93.75 88 ARG A O 1
ATOM 720 N N . SER A 1 89 ? -6.872 4.713 -3.215 1.00 88.88 89 SER A N 1
ATOM 721 C CA . SER A 1 89 ? -7.044 4.019 -4.49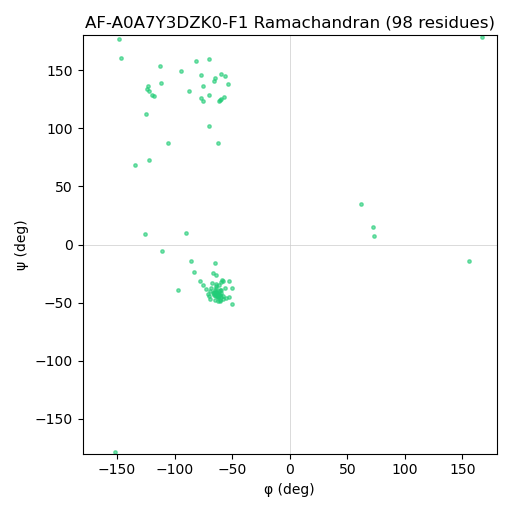2 1.00 88.88 89 SER A CA 1
ATOM 722 C C . SER A 1 89 ? -7.470 2.567 -4.248 1.00 88.88 89 SER A C 1
ATOM 724 O O . SER A 1 89 ? -7.660 2.157 -3.105 1.00 88.88 89 SER A O 1
ATOM 726 N N . GLU A 1 90 ? -7.637 1.775 -5.309 1.00 85.25 90 GLU A N 1
ATOM 727 C CA . GLU A 1 90 ? -8.193 0.413 -5.243 1.00 85.25 90 GLU A CA 1
ATOM 728 C C . GLU A 1 90 ? -7.542 -0.490 -4.178 1.00 85.25 90 GLU A C 1
ATOM 730 O O . GLU A 1 90 ? -8.245 -1.223 -3.485 1.00 85.25 90 GLU A O 1
ATOM 735 N N . HIS A 1 91 ? -6.224 -0.377 -3.983 1.00 85.81 91 HIS A N 1
ATOM 736 C CA . HIS A 1 91 ? -5.466 -1.176 -3.010 1.00 85.81 91 HIS A CA 1
ATOM 737 C C . HIS A 1 91 ? -4.644 -0.332 -2.023 1.00 85.81 91 HIS A C 1
ATOM 739 O O . HIS A 1 91 ? -3.818 -0.880 -1.295 1.00 85.81 91 HIS A O 1
ATOM 745 N N . VAL A 1 92 ? -4.832 0.992 -2.002 1.00 89.75 92 VAL A N 1
ATOM 746 C CA . VAL A 1 92 ? -4.077 1.911 -1.136 1.00 89.75 92 VAL A CA 1
ATOM 747 C C . VAL A 1 92 ? -5.036 2.634 -0.203 1.00 89.75 92 VAL A C 1
ATOM 749 O O . VAL A 1 92 ? -6.013 3.243 -0.646 1.00 89.75 92 VAL A O 1
ATOM 752 N N . PHE A 1 93 ? -4.718 2.591 1.087 1.00 94.44 93 PHE A N 1
ATOM 753 C CA . PHE A 1 93 ? -5.498 3.201 2.154 1.00 94.44 93 PHE A CA 1
ATOM 754 C C . PHE A 1 93 ? -4.607 4.14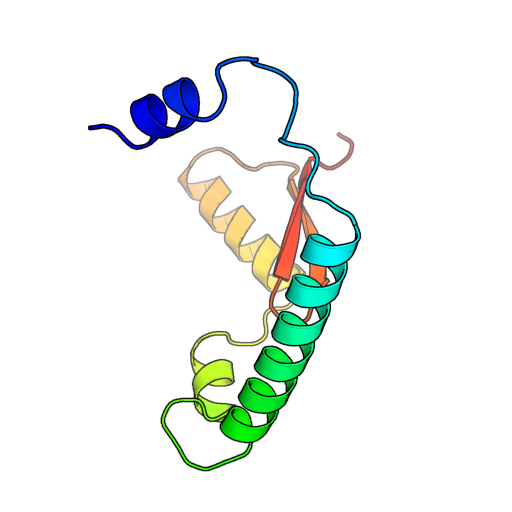9 2.944 1.00 94.44 93 PHE A C 1
ATOM 756 O O . PHE A 1 93 ? -3.487 3.787 3.304 1.00 94.44 93 PHE A O 1
ATOM 763 N N . ASP A 1 94 ? -5.120 5.341 3.216 1.00 95.06 94 ASP A N 1
ATOM 764 C CA . ASP A 1 94 ? -4.511 6.265 4.159 1.00 95.06 94 ASP A CA 1
ATOM 765 C C . ASP A 1 94 ? -5.057 5.938 5.556 1.00 95.06 94 ASP A C 1
ATOM 767 O O . ASP A 1 94 ? -6.267 5.761 5.734 1.00 95.06 94 ASP A O 1
ATOM 771 N N . VAL A 1 95 ? -4.160 5.836 6.537 1.00 94.62 95 VAL A N 1
ATOM 772 C CA . VAL A 1 95 ? -4.491 5.575 7.943 1.00 94.62 95 VAL A CA 1
ATOM 773 C C . VAL A 1 95 ? -4.023 6.769 8.756 1.00 94.62 95 VAL A C 1
ATOM 775 O O . VAL A 1 95 ? -2.872 7.187 8.636 1.00 94.62 95 VAL A O 1
ATOM 778 N N . PHE A 1 96 ? -4.915 7.334 9.554 1.00 94.12 96 PHE A N 1
ATOM 779 C CA . PHE A 1 96 ? -4.665 8.564 10.298 1.00 94.12 96 PHE A CA 1
ATOM 780 C C . PHE A 1 96 ? -5.406 8.531 11.630 1.00 94.12 96 PHE A C 1
ATOM 782 O O . PHE A 1 96 ? -6.339 7.754 11.815 1.00 94.12 96 PHE A O 1
ATOM 789 N N . GLN A 1 97 ? -4.975 9.362 12.572 1.00 90.88 97 GLN A N 1
ATOM 790 C CA . GLN A 1 97 ? -5.651 9.497 13.854 1.00 90.88 97 GLN A CA 1
ATOM 791 C C . GLN A 1 97 ? -6.906 10.357 13.674 1.00 90.88 97 GLN A C 1
ATOM 793 O O . GLN A 1 97 ? -6.830 11.449 13.109 1.00 90.88 97 GLN A O 1
ATOM 798 N N . GLY A 1 98 ? -8.060 9.839 14.097 1.00 77.81 98 GLY A N 1
ATOM 799 C CA . GLY A 1 98 ? -9.313 10.586 14.093 1.00 77.81 98 GLY A CA 1
ATOM 800 C C . GLY A 1 98 ? -9.306 11.705 15.143 1.00 77.81 98 GLY A C 1
ATOM 801 O O . GLY A 1 98 ? -8.510 11.649 16.085 1.00 77.81 98 GLY A O 1
ATOM 802 N N . PRO A 1 99 ? -10.173 12.724 15.003 1.00 69.12 99 PRO A N 1
ATOM 803 C CA . PRO A 1 99 ? -10.418 13.667 16.088 1.00 69.12 99 PRO A CA 1
ATOM 804 C C . PRO A 1 99 ? -10.966 12.887 17.292 1.00 69.12 99 PRO A C 1
ATOM 806 O O . PRO A 1 99 ? -11.916 12.116 17.139 1.00 69.12 99 PRO A O 1
ATOM 809 N N . GLY A 1 100 ? -10.290 13.022 18.436 1.00 55.31 100 GLY A N 1
ATOM 810 C CA . GLY A 1 100 ? -10.683 12.404 19.706 1.00 55.31 100 GLY A CA 1
ATOM 811 C C . GLY A 1 100 ? -11.890 13.069 20.348 1.00 55.31 100 GLY A C 1
ATOM 812 O O . GLY A 1 100 ? -12.207 14.218 19.965 1.00 55.31 100 GLY A O 1
#

pLDDT: mean 81.92, std 10.79, range [52.53, 95.31]

Secondary structure (DSSP, 8-state):
--HHHHHHHH--STT------HHHHHHHHHHHHHHHHHHHHHHHSSSTT-HHHHHHHS----HHHHHHHHHHHHHHHT--TTEEEEEEETTEEEEEEPP-

Mean predicted aligned error: 12.65 Å

Radius of gyration: 20.27 Å; Cα contacts (8 Å, |Δi|>4): 62; chains: 1; bounding box: 43×35×45 Å

Solvent-accessible surface area (backbone atoms only — not comparable to full-atom values): 6150 Å² total; per-residue (Å²): 138,55,75,62,59,56,47,46,71,74,45,79,57,89,87,62,78,81,84,71,55,69,68,60,52,51,53,52,51,51,52,50,51,53,51,51,53,52,49,55,55,46,23,75,37,95,58,93,62,16,48,73,57,50,46,68,76,56,57,83,63,51,58,70,56,50,48,54,50,50,51,53,51,16,74,76,67,81,42,72,78,64,59,42,67,43,77,75,50,80,89,41,67,50,74,46,77,50,90,129

Sequence (100 aa):
ERILDVLDASYPDAGHLPTVPPFRRWRASWLARVKAGLTQLYMRRPGPNRQAYHDHRFPRLSVAGVERRIARLGATLGRFDGLQVKQRSEHVFDVFQGPG